Protein AF-A0A1H8HRK5-F1 (afdb_monomer_lite)

Secondary structure (DSSP, 8-state):
-----------SSSTTEEEEEEEEE-TTT--EEEEEEEEEGGGHHHHHHHHHHHHHT----

Sequence (61 aa):
MAKKVVATLKTGKGKDYTKVITAIKSPKTGAYTFKELIAHNDHIKDAVDAAKEIVADSPAH

pLDDT: mean 76.41, std 12.4, range [49.31, 90.44]

Structure (mmCIF, N/CA/C/O backbone):
data_AF-A0A1H8HRK5-F1
#
_entry.id   AF-A0A1H8HRK5-F1
#
loop_
_atom_site.group_PDB
_atom_site.id
_atom_site.type_symbol
_atom_site.label_atom_id
_atom_site.label_alt_id
_atom_site.label_comp_id
_atom_site.label_asym_id
_atom_site.label_entity_id
_atom_site.label_seq_id
_atom_site.pdbx_PDB_ins_code
_atom_site.Cartn_x
_atom_site.Cartn_y
_atom_site.Cartn_z
_atom_site.occupancy
_atom_site.B_iso_or_equiv
_atom_site.auth_seq_id
_atom_site.auth_comp_id
_atom_site.auth_asym_id
_atom_site.auth_atom_id
_atom_site.pdbx_PDB_model_num
ATOM 1 N N . MET A 1 1 ? 2.731 -13.989 -49.324 1.00 50.56 1 MET A N 1
ATOM 2 C CA . MET A 1 1 ? 3.766 -13.795 -48.284 1.00 50.56 1 MET A CA 1
ATOM 3 C C . MET A 1 1 ? 3.087 -13.288 -47.021 1.00 50.56 1 MET A C 1
ATOM 5 O O . MET A 1 1 ? 2.605 -12.163 -47.021 1.00 50.56 1 MET A O 1
ATOM 9 N N . ALA A 1 2 ? 2.973 -14.111 -45.978 1.00 64.31 2 ALA A N 1
ATOM 10 C CA . ALA A 1 2 ? 2.484 -13.635 -44.687 1.00 64.31 2 ALA A CA 1
ATOM 11 C C . ALA A 1 2 ? 3.608 -12.828 -44.029 1.00 64.31 2 ALA A C 1
ATOM 13 O O . ALA A 1 2 ? 4.678 -13.368 -43.746 1.00 64.31 2 ALA A O 1
ATOM 14 N N . LYS A 1 3 ? 3.397 -11.525 -43.834 1.00 61.12 3 LYS A N 1
ATOM 15 C CA . LYS A 1 3 ? 4.339 -10.682 -43.097 1.00 61.12 3 LYS A CA 1
ATOM 16 C C . LYS A 1 3 ? 4.317 -11.155 -41.644 1.00 61.12 3 LYS A C 1
ATOM 18 O O . LYS A 1 3 ? 3.408 -10.811 -40.896 1.00 61.12 3 LYS A O 1
ATOM 23 N N . LYS A 1 4 ? 5.276 -12.006 -41.266 1.00 66.94 4 LYS A N 1
ATOM 24 C CA . LYS A 1 4 ? 5.446 -12.474 -39.889 1.00 66.94 4 LYS A CA 1
ATOM 25 C C . LYS A 1 4 ? 5.797 -11.261 -39.032 1.00 66.94 4 LYS A C 1
ATOM 27 O O . LYS A 1 4 ? 6.939 -10.811 -39.019 1.00 66.94 4 LYS A O 1
ATOM 32 N N . VAL A 1 5 ? 4.801 -10.706 -38.353 1.00 69.38 5 VAL A N 1
ATOM 33 C CA . VAL A 1 5 ? 5.023 -9.711 -37.307 1.00 69.38 5 VAL A CA 1
ATOM 34 C C . VAL A 1 5 ? 5.627 -10.462 -36.128 1.00 69.38 5 VAL A C 1
ATOM 36 O O . VAL A 1 5 ? 4.948 -11.227 -35.449 1.00 69.38 5 VAL A O 1
ATOM 39 N N . VAL A 1 6 ? 6.933 -10.301 -35.924 1.00 68.94 6 VAL A N 1
ATOM 40 C CA . VAL A 1 6 ? 7.589 -10.736 -34.691 1.00 68.94 6 VAL A CA 1
ATOM 41 C C . VAL A 1 6 ? 7.294 -9.658 -33.657 1.00 68.94 6 VAL A C 1
ATOM 43 O O . VAL A 1 6 ? 7.830 -8.555 -33.740 1.00 68.94 6 VAL A O 1
ATOM 46 N N . ALA A 1 7 ? 6.392 -9.954 -32.723 1.00 68.06 7 ALA A N 1
ATOM 47 C CA . ALA A 1 7 ? 6.136 -9.085 -31.587 1.00 68.06 7 ALA A CA 1
ATOM 48 C C . ALA A 1 7 ? 7.432 -8.961 -30.776 1.00 68.06 7 ALA A C 1
ATOM 50 O O . ALA A 1 7 ? 7.909 -9.933 -30.191 1.00 68.06 7 ALA A O 1
ATOM 51 N N . THR A 1 8 ? 8.035 -7.776 -30.773 1.00 67.50 8 THR A N 1
ATOM 52 C CA . THR A 1 8 ? 9.142 -7.473 -29.873 1.00 67.50 8 THR A CA 1
ATOM 53 C C . THR A 1 8 ? 8.584 -7.422 -28.455 1.00 67.50 8 THR A C 1
ATOM 55 O O . THR A 1 8 ? 7.897 -6.479 -28.063 1.00 67.50 8 THR A O 1
ATOM 58 N N . LEU A 1 9 ? 8.841 -8.473 -27.675 1.00 63.91 9 LEU A N 1
ATOM 59 C CA . LEU A 1 9 ? 8.585 -8.468 -26.241 1.00 63.91 9 LEU A CA 1
ATOM 60 C C . LEU A 1 9 ? 9.491 -7.377 -25.651 1.00 63.91 9 LEU A C 1
ATOM 62 O O . LEU A 1 9 ? 10.712 -7.499 -25.707 1.00 63.91 9 LEU A O 1
ATOM 66 N N . LYS A 1 10 ? 8.924 -6.267 -25.160 1.00 59.09 10 LYS A N 1
ATOM 67 C CA . LYS A 1 10 ? 9.691 -5.207 -24.484 1.00 59.09 10 LYS A CA 1
ATOM 68 C C . LYS A 1 10 ? 10.228 -5.766 -23.161 1.00 59.09 10 LYS A C 1
ATOM 70 O O . LYS A 1 10 ? 9.637 -5.568 -22.107 1.00 59.09 10 LYS A O 1
ATOM 75 N N . THR A 1 11 ? 11.346 -6.486 -23.211 1.00 60.47 11 THR A N 1
ATOM 76 C CA . THR A 1 11 ? 12.039 -7.092 -22.060 1.00 60.47 11 THR A CA 1
ATOM 77 C C . THR A 1 11 ? 12.869 -6.075 -21.274 1.00 60.47 11 THR A C 1
ATOM 79 O O . THR A 1 11 ? 13.935 -6.394 -20.758 1.00 60.47 11 THR A O 1
ATOM 82 N N . GLY A 1 12 ? 12.409 -4.831 -21.190 1.00 59.53 12 GLY A N 1
ATOM 83 C CA . GLY A 1 12 ? 13.099 -3.772 -20.471 1.00 59.53 12 GLY A CA 1
ATOM 84 C C . GLY A 1 12 ? 12.080 -2.782 -19.946 1.00 59.53 12 GLY A C 1
ATOM 85 O O . GLY A 1 12 ? 11.254 -2.304 -20.720 1.00 59.53 12 GLY A O 1
ATOM 86 N N . LYS A 1 13 ? 12.174 -2.468 -18.651 1.00 59.03 13 LYS A N 1
ATOM 87 C CA . LYS A 1 13 ? 11.378 -1.487 -17.886 1.00 59.03 13 LYS A CA 1
ATOM 88 C C . LYS A 1 13 ? 10.118 -1.971 -17.164 1.00 59.03 13 LYS A C 1
ATOM 90 O O . LYS A 1 13 ? 9.524 -1.200 -16.425 1.00 59.03 13 LYS A O 1
ATOM 95 N N . GLY A 1 14 ? 9.714 -3.234 -17.312 1.00 58.44 14 GLY A N 1
ATOM 96 C CA . GLY A 1 14 ? 8.617 -3.795 -16.501 1.00 58.44 14 GLY A CA 1
ATOM 97 C C . GLY A 1 14 ? 9.041 -4.200 -15.084 1.00 58.44 14 GLY A C 1
ATOM 98 O O . GLY A 1 14 ? 8.210 -4.241 -14.186 1.00 58.44 14 GLY A O 1
ATOM 99 N N . LYS A 1 15 ? 10.334 -4.497 -14.886 1.00 63.31 15 LYS A N 1
ATOM 100 C CA . LYS A 1 15 ? 10.887 -4.929 -13.593 1.00 63.31 15 LYS A CA 1
ATOM 101 C C . LYS A 1 15 ? 11.141 -3.783 -12.625 1.00 63.31 15 LYS A C 1
ATOM 103 O O . LYS A 1 15 ? 11.312 -4.067 -11.449 1.00 63.31 15 LYS A O 1
ATOM 108 N N . ASP A 1 16 ? 11.168 -2.543 -13.104 1.00 81.44 16 ASP A N 1
ATOM 109 C CA . ASP A 1 16 ? 11.616 -1.386 -12.322 1.00 81.44 16 ASP A CA 1
ATOM 110 C C . ASP A 1 16 ? 10.478 -0.726 -11.535 1.00 81.44 16 ASP A C 1
ATOM 112 O O . ASP A 1 16 ? 10.704 0.232 -10.804 1.00 81.44 16 ASP A O 1
ATOM 116 N N . TYR A 1 17 ? 9.255 -1.246 -11.667 1.00 84.69 17 TYR A N 1
ATOM 117 C CA . TYR A 1 17 ? 8.085 -0.752 -10.959 1.00 84.69 17 TYR A CA 1
ATOM 118 C C . TYR A 1 17 ? 7.453 -1.853 -10.119 1.00 84.69 17 TYR A C 1
ATOM 120 O O . TYR A 1 17 ? 7.195 -2.960 -10.593 1.00 84.69 17 TYR A O 1
ATOM 128 N N . THR A 1 18 ? 7.134 -1.507 -8.881 1.00 86.75 18 THR A N 1
ATOM 129 C CA . THR A 1 18 ? 6.431 -2.364 -7.936 1.00 86.75 18 THR A CA 1
ATOM 130 C C . THR A 1 18 ? 5.076 -1.750 -7.618 1.00 86.75 18 THR A C 1
ATOM 132 O O . THR A 1 18 ? 4.956 -0.548 -7.374 1.00 86.75 18 THR A O 1
ATOM 135 N N . LYS A 1 19 ? 4.032 -2.584 -7.615 1.00 88.56 19 LYS A N 1
ATOM 136 C CA . LYS A 1 19 ? 2.708 -2.187 -7.133 1.00 88.56 19 LYS A CA 1
ATOM 137 C C . LYS A 1 19 ? 2.652 -2.385 -5.617 1.00 88.56 19 LYS A C 1
ATOM 139 O O . LYS A 1 19 ? 2.674 -3.515 -5.137 1.00 88.56 19 LYS A O 1
ATOM 144 N N . VAL A 1 20 ? 2.561 -1.288 -4.880 1.00 88.94 20 VAL A N 1
ATOM 145 C CA . VAL A 1 20 ? 2.291 -1.257 -3.442 1.00 88.94 20 VAL A CA 1
ATOM 146 C C . VAL A 1 20 ? 0.782 -1.312 -3.244 1.00 88.94 20 VAL A C 1
ATOM 148 O O . VAL A 1 20 ? 0.055 -0.471 -3.770 1.00 88.94 20 VAL A O 1
ATOM 151 N N . ILE A 1 21 ? 0.306 -2.312 -2.505 1.00 90.44 21 ILE A N 1
ATOM 152 C CA . ILE A 1 21 ? -1.105 -2.450 -2.136 1.00 90.44 21 ILE A CA 1
ATOM 153 C C . ILE A 1 21 ? -1.198 -2.287 -0.624 1.00 90.44 21 ILE A C 1
ATOM 155 O O . ILE A 1 21 ? -0.597 -3.057 0.125 1.00 90.44 21 ILE A O 1
ATOM 159 N N . THR A 1 22 ? -1.959 -1.294 -0.176 1.00 88.00 22 THR A N 1
ATOM 160 C CA . THR A 1 22 ? -2.141 -0.993 1.246 1.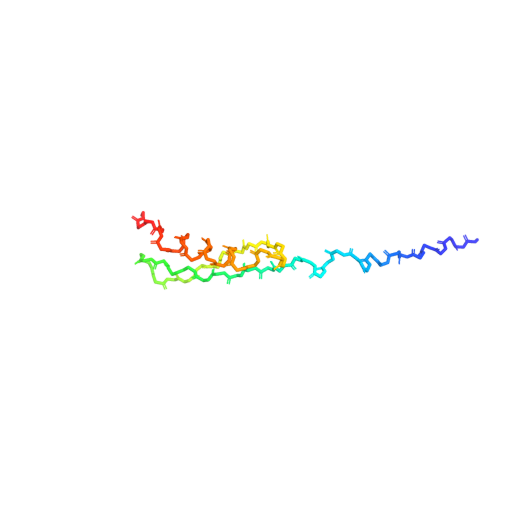00 88.00 22 THR A CA 1
ATOM 161 C C . THR A 1 22 ? -3.602 -1.170 1.627 1.00 88.00 22 THR A C 1
ATOM 163 O O . THR A 1 22 ? -4.496 -0.635 0.971 1.00 88.00 22 THR A O 1
ATOM 166 N N . ALA A 1 23 ? -3.848 -1.931 2.692 1.00 87.38 23 ALA A N 1
ATOM 167 C CA . ALA A 1 23 ? -5.180 -2.119 3.245 1.00 87.38 23 ALA A CA 1
ATOM 168 C C . ALA A 1 23 ? -5.516 -0.968 4.205 1.00 87.38 23 ALA A C 1
ATOM 170 O O . ALA A 1 23 ? -4.809 -0.735 5.182 1.00 87.38 23 ALA A O 1
ATOM 171 N N . ILE A 1 24 ? -6.611 -0.269 3.931 1.00 86.12 24 ILE A N 1
ATOM 172 C CA . ILE A 1 24 ? -7.148 0.825 4.735 1.00 86.12 24 ILE A CA 1
ATOM 173 C C . ILE A 1 24 ? -8.406 0.307 5.417 1.00 86.12 24 ILE A C 1
ATOM 175 O O . ILE A 1 24 ? -9.354 -0.105 4.751 1.00 86.12 24 ILE A O 1
ATOM 179 N N . LYS A 1 25 ? -8.426 0.327 6.749 1.00 84.12 25 LYS A N 1
ATOM 180 C CA . LYS A 1 25 ? -9.623 -0.017 7.513 1.00 84.12 25 LYS A CA 1
ATOM 181 C C . LYS A 1 25 ? -10.511 1.216 7.643 1.00 84.12 25 LYS A C 1
ATOM 183 O O . LYS A 1 25 ? -10.070 2.238 8.156 1.00 84.12 25 LYS A O 1
ATOM 188 N N . SER A 1 26 ? -11.771 1.106 7.236 1.00 79.81 26 SER A N 1
ATOM 189 C CA . SER A 1 26 ? -12.772 2.136 7.493 1.00 79.81 26 SER A CA 1
ATOM 190 C C . SER A 1 26 ? -13.055 2.215 8.997 1.00 79.81 26 SER A C 1
ATOM 192 O O . SER A 1 26 ? -13.478 1.210 9.580 1.00 79.81 26 SER A O 1
ATOM 194 N N . PRO A 1 27 ? -12.893 3.385 9.641 1.00 79.00 27 PRO A N 1
ATOM 195 C CA . PRO A 1 27 ? -13.239 3.548 11.052 1.00 79.00 27 PRO A CA 1
ATOM 196 C C . PRO A 1 27 ? -14.755 3.463 11.289 1.00 79.00 27 PRO A C 1
ATOM 198 O O . PRO A 1 27 ? -15.188 3.111 12.380 1.00 79.00 27 PRO A O 1
ATOM 201 N N . LYS A 1 28 ? -15.564 3.747 10.260 1.00 79.94 28 LYS A N 1
ATOM 202 C CA . LYS A 1 28 ? -17.029 3.812 10.341 1.00 79.94 28 LYS A CA 1
ATOM 203 C C . LYS A 1 28 ? -17.695 2.442 10.261 1.00 79.94 28 LYS A C 1
ATOM 205 O O . LYS A 1 28 ? -18.633 2.170 11.000 1.00 79.94 28 LYS A O 1
ATOM 210 N N . THR A 1 29 ? -17.237 1.593 9.344 1.00 82.94 29 THR A N 1
ATOM 211 C CA . THR A 1 29 ? -17.872 0.293 9.063 1.00 82.94 29 THR A CA 1
ATOM 212 C C . THR A 1 29 ? -16.986 -0.897 9.416 1.00 82.94 29 THR A C 1
ATOM 214 O O . THR A 1 29 ? -17.445 -2.033 9.374 1.00 82.94 29 THR A O 1
ATOM 217 N N . GLY A 1 30 ? -15.706 -0.668 9.729 1.00 80.00 30 GLY A N 1
ATOM 218 C CA . GLY A 1 30 ? -14.725 -1.727 9.965 1.00 80.00 30 GLY A CA 1
ATOM 219 C C . GLY A 1 30 ? -14.291 -2.486 8.707 1.00 80.00 30 GLY A C 1
ATOM 220 O O . GLY A 1 30 ? -13.428 -3.356 8.811 1.00 80.00 30 GLY A O 1
ATOM 221 N N . ALA A 1 31 ? -14.853 -2.161 7.537 1.00 85.44 31 ALA A N 1
ATOM 222 C CA . ALA A 1 31 ? -14.505 -2.779 6.262 1.00 85.44 31 ALA A CA 1
ATOM 223 C C . ALA A 1 31 ? -13.102 -2.364 5.800 1.00 85.44 31 ALA A C 1
ATOM 225 O O . ALA A 1 31 ? -12.658 -1.249 6.072 1.00 85.44 31 ALA A O 1
ATOM 226 N N . TYR A 1 32 ? -12.421 -3.246 5.071 1.00 86.56 32 TYR A N 1
ATOM 227 C CA . TYR A 1 32 ? -11.129 -2.948 4.462 1.00 86.56 32 TYR A CA 1
ATOM 228 C C . TYR A 1 32 ? -11.308 -2.540 3.001 1.00 86.56 32 TYR A C 1
ATOM 230 O O . TYR A 1 32 ? -11.953 -3.244 2.228 1.00 86.56 32 TYR A O 1
ATOM 238 N N . THR A 1 33 ? -10.681 -1.433 2.625 1.00 84.88 33 THR A N 1
ATOM 239 C CA . THR A 1 33 ? -10.516 -1.001 1.238 1.00 84.88 33 THR A CA 1
ATOM 240 C C . THR A 1 33 ? -9.038 -1.080 0.887 1.00 84.88 33 THR A C 1
ATOM 242 O O . THR A 1 33 ? -8.186 -0.782 1.720 1.00 84.88 33 THR A O 1
ATOM 245 N N . PHE A 1 34 ? -8.707 -1.468 -0.340 1.00 87.44 34 PHE A N 1
ATOM 246 C CA . PHE A 1 34 ? -7.323 -1.510 -0.802 1.00 87.44 34 PHE A CA 1
ATOM 247 C C . PHE A 1 34 ? -7.012 -0.271 -1.634 1.00 87.44 34 PHE A C 1
ATOM 249 O O . PHE A 1 34 ? -7.769 0.081 -2.537 1.00 87.44 34 PHE A O 1
ATOM 256 N N . LYS A 1 35 ? -5.891 0.384 -1.333 1.00 85.06 35 LYS A N 1
ATOM 257 C CA . LYS A 1 35 ? -5.324 1.445 -2.162 1.00 85.06 35 LYS A CA 1
ATOM 258 C C . LYS A 1 35 ? -4.093 0.903 -2.872 1.00 85.06 35 LYS A C 1
ATOM 260 O O . LYS A 1 35 ? -3.229 0.301 -2.239 1.00 85.06 35 LYS A O 1
ATOM 265 N N . GLU A 1 36 ? -4.030 1.113 -4.181 1.00 88.19 36 GLU A N 1
ATOM 266 C CA . GLU A 1 36 ? -2.911 0.684 -5.015 1.00 88.19 36 GLU A CA 1
ATOM 267 C C . GLU A 1 36 ? -2.071 1.893 -5.432 1.00 88.19 36 GLU A C 1
ATOM 269 O O . GLU A 1 36 ? -2.612 2.930 -5.818 1.00 88.19 36 GLU A O 1
ATOM 274 N N . LEU A 1 37 ? -0.750 1.752 -5.384 1.00 86.69 37 LEU A N 1
ATOM 275 C CA . LEU A 1 37 ? 0.203 2.749 -5.855 1.00 86.69 37 LEU A CA 1
ATOM 276 C C . LEU A 1 37 ? 1.329 2.049 -6.616 1.00 86.69 37 LEU A C 1
ATOM 278 O O . LEU A 1 37 ? 1.866 1.045 -6.160 1.00 86.69 37 LEU A O 1
ATOM 282 N N . ILE A 1 38 ? 1.686 2.564 -7.790 1.00 89.00 38 ILE A N 1
ATOM 283 C CA . ILE A 1 38 ? 2.815 2.052 -8.572 1.00 89.00 38 ILE A CA 1
ATOM 284 C C . ILE A 1 38 ? 4.020 2.940 -8.272 1.00 89.00 38 ILE A C 1
ATOM 286 O O . ILE A 1 38 ? 3.977 4.139 -8.531 1.00 89.00 38 ILE A O 1
ATOM 290 N N . ALA A 1 39 ? 5.081 2.350 -7.731 1.00 88.31 39 ALA A N 1
ATOM 291 C CA . ALA A 1 39 ? 6.316 3.042 -7.385 1.00 88.31 39 ALA A CA 1
ATOM 292 C C . ALA A 1 39 ? 7.497 2.456 -8.152 1.00 88.31 39 ALA A C 1
ATOM 294 O O . ALA A 1 39 ? 7.517 1.261 -8.447 1.00 88.31 39 ALA A O 1
ATOM 295 N N . HIS A 1 40 ? 8.487 3.294 -8.456 1.00 90.06 40 HIS A N 1
ATOM 296 C CA . HIS A 1 40 ? 9.774 2.805 -8.938 1.00 90.06 40 HIS A CA 1
ATOM 297 C C . HIS A 1 40 ? 10.488 2.052 -7.811 1.00 90.06 40 HIS A C 1
ATOM 299 O O . HIS A 1 40 ? 10.413 2.464 -6.652 1.00 90.06 40 HIS A O 1
ATOM 305 N N . ASN A 1 41 ? 11.193 0.974 -8.141 1.00 85.06 41 ASN A N 1
ATOM 306 C CA . ASN A 1 41 ? 11.847 0.115 -7.155 1.00 85.06 41 ASN A CA 1
ATOM 307 C C . AS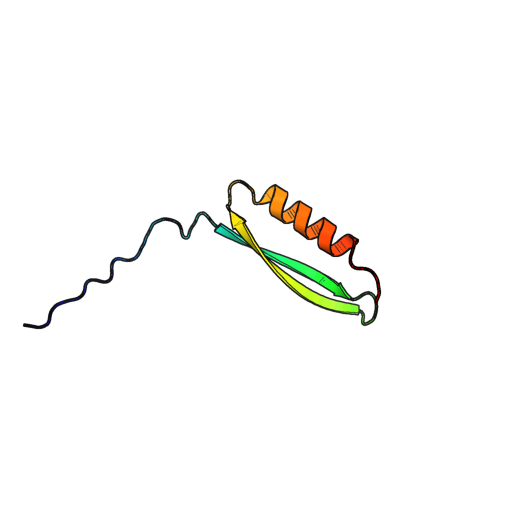N A 1 41 ? 12.847 0.877 -6.280 1.00 85.06 41 ASN A C 1
ATOM 309 O O . ASN A 1 41 ? 12.915 0.621 -5.081 1.00 85.06 41 ASN A O 1
ATOM 313 N N . ASP A 1 42 ? 13.560 1.845 -6.857 1.00 89.06 42 ASP A N 1
ATOM 314 C CA . ASP A 1 42 ? 14.543 2.665 -6.134 1.00 89.06 42 ASP A CA 1
ATOM 315 C C . ASP A 1 42 ? 13.921 3.474 -4.984 1.00 89.06 42 ASP A C 1
ATOM 317 O O . ASP A 1 42 ? 14.593 3.771 -4.001 1.00 89.06 42 ASP A O 1
ATOM 321 N N . HIS A 1 43 ? 12.625 3.787 -5.079 1.00 87.50 43 HIS A N 1
ATOM 322 C CA . HIS A 1 43 ? 11.886 4.607 -4.112 1.00 87.50 43 HIS A CA 1
ATOM 323 C C . HIS A 1 43 ? 10.767 3.825 -3.416 1.00 87.50 43 HIS A C 1
ATOM 325 O O . HIS A 1 43 ? 9.823 4.404 -2.879 1.00 87.50 43 HIS A O 1
ATOM 331 N N . ILE A 1 44 ? 10.841 2.489 -3.417 1.00 88.31 44 ILE A N 1
ATOM 332 C CA . ILE A 1 44 ? 9.775 1.647 -2.864 1.00 88.31 44 ILE A CA 1
ATOM 333 C C . ILE A 1 44 ? 9.573 1.862 -1.361 1.00 88.31 44 ILE A C 1
ATOM 335 O O . ILE A 1 44 ? 8.453 1.772 -0.866 1.00 88.31 44 ILE A O 1
ATOM 339 N N . LYS A 1 45 ? 10.649 2.170 -0.632 1.00 87.69 45 LYS A N 1
ATOM 340 C CA . LYS A 1 45 ? 10.598 2.408 0.812 1.00 87.69 45 LYS A CA 1
ATOM 341 C C . LYS A 1 45 ? 9.804 3.67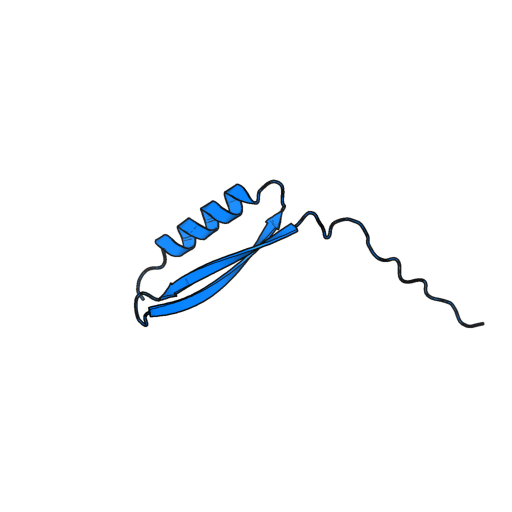3 1.132 1.00 87.69 45 LYS A C 1
ATOM 343 O O . LYS A 1 45 ? 8.848 3.606 1.900 1.00 87.69 45 LYS A O 1
ATOM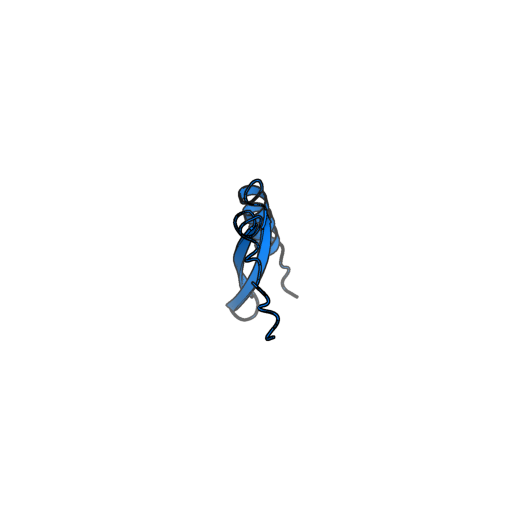 348 N N . ASP A 1 46 ? 10.124 4.762 0.443 1.00 89.56 46 ASP A N 1
ATOM 349 C CA . ASP A 1 46 ? 9.425 6.042 0.577 1.00 89.56 46 ASP A CA 1
ATOM 350 C C . ASP A 1 46 ? 7.957 5.913 0.151 1.00 89.56 46 ASP A C 1
ATOM 352 O O . ASP A 1 46 ? 7.060 6.436 0.807 1.00 89.56 46 ASP A O 1
ATOM 356 N N . ALA A 1 47 ? 7.688 5.142 -0.908 1.00 86.12 47 ALA A N 1
ATOM 357 C CA . ALA A 1 47 ? 6.332 4.858 -1.363 1.00 86.12 47 ALA A CA 1
ATOM 358 C C . ALA A 1 47 ? 5.500 4.091 -0.321 1.00 86.12 47 ALA A C 1
ATOM 360 O O . ALA A 1 47 ? 4.305 4.347 -0.177 1.00 86.12 47 ALA A O 1
ATOM 361 N N . VAL A 1 48 ? 6.115 3.159 0.414 1.00 86.75 48 VAL A N 1
ATOM 362 C CA . VAL A 1 48 ? 5.452 2.420 1.497 1.00 86.75 48 VAL A CA 1
ATOM 363 C C . VAL A 1 48 ? 5.212 3.316 2.711 1.00 86.75 48 VAL A C 1
ATOM 365 O O . VAL A 1 48 ? 4.151 3.217 3.324 1.00 86.75 48 VAL A O 1
ATOM 368 N N . ASP A 1 49 ? 6.151 4.193 3.056 1.00 87.94 49 ASP A N 1
ATOM 369 C CA . ASP A 1 49 ? 5.998 5.096 4.199 1.00 87.94 49 ASP A CA 1
ATOM 370 C C . ASP A 1 49 ? 4.954 6.191 3.919 1.00 87.94 49 ASP A C 1
ATOM 372 O O . ASP A 1 49 ? 4.045 6.380 4.727 1.00 87.94 49 ASP A O 1
ATOM 376 N N . ALA A 1 50 ? 4.947 6.773 2.716 1.00 82.94 50 ALA A N 1
ATOM 377 C CA . ALA A 1 50 ? 3.876 7.663 2.263 1.00 82.94 50 ALA A CA 1
ATOM 378 C C . ALA A 1 50 ? 2.505 6.960 2.242 1.00 82.94 50 ALA A C 1
ATOM 380 O O . ALA A 1 50 ? 1.485 7.541 2.618 1.00 82.94 50 ALA A O 1
ATOM 381 N N . ALA A 1 51 ? 2.454 5.682 1.848 1.00 79.12 51 ALA A N 1
ATOM 382 C CA . ALA A 1 51 ? 1.217 4.907 1.885 1.00 79.12 51 ALA A CA 1
ATOM 383 C C . ALA A 1 51 ? 0.702 4.673 3.317 1.00 79.12 51 ALA A C 1
ATOM 385 O O . ALA A 1 51 ? -0.513 4.634 3.511 1.00 79.12 51 ALA A O 1
ATOM 386 N N . LYS A 1 52 ? 1.586 4.556 4.320 1.00 77.31 52 LYS A N 1
ATOM 387 C CA . LYS A 1 52 ? 1.192 4.457 5.738 1.00 77.31 52 LYS A CA 1
ATOM 388 C C . LYS A 1 52 ? 0.620 5.767 6.270 1.00 77.31 52 LYS A C 1
ATOM 390 O O . LYS A 1 52 ? -0.381 5.722 6.979 1.00 77.31 52 LYS A O 1
ATOM 395 N N . GLU A 1 53 ? 1.206 6.911 5.918 1.00 76.75 53 GLU A N 1
ATOM 396 C CA . GLU A 1 53 ? 0.695 8.224 6.344 1.00 76.75 53 GLU A CA 1
ATOM 397 C C . GLU A 1 53 ? -0.720 8.481 5.814 1.00 76.75 53 GLU A C 1
ATOM 399 O O . GLU A 1 53 ? -1.599 8.905 6.559 1.00 76.75 53 GLU A O 1
ATOM 404 N N . ILE A 1 54 ? -0.988 8.091 4.565 1.00 69.81 54 ILE A N 1
ATOM 405 C CA . ILE A 1 54 ? -2.325 8.168 3.954 1.00 69.81 54 ILE A CA 1
ATOM 406 C C . ILE A 1 54 ? -3.367 7.333 4.721 1.00 69.81 54 ILE A C 1
ATOM 408 O O . ILE A 1 5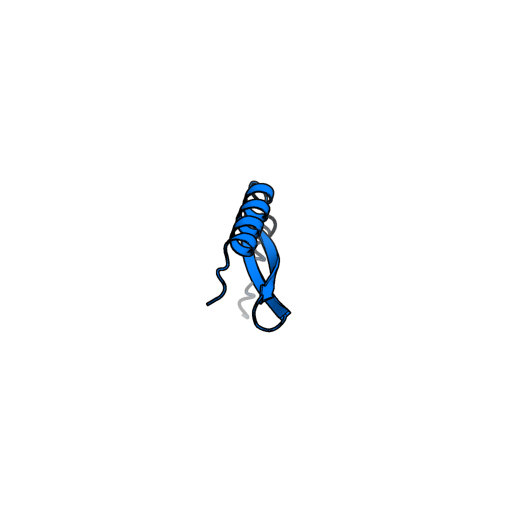4 ? -4.545 7.685 4.739 1.00 69.81 54 ILE A O 1
ATOM 412 N N . VAL A 1 55 ? -2.968 6.209 5.327 1.00 67.06 55 VAL A N 1
ATOM 413 C CA . VAL A 1 55 ? -3.876 5.377 6.139 1.00 67.06 55 VAL A CA 1
ATOM 414 C C . VAL A 1 55 ? -4.118 6.006 7.512 1.00 67.06 55 VAL A C 1
ATOM 416 O O . VAL A 1 55 ? -5.215 5.871 8.051 1.00 67.06 55 VAL A O 1
ATOM 419 N N . ALA A 1 56 ? -3.114 6.680 8.077 1.00 65.94 56 ALA A N 1
ATOM 420 C CA . ALA A 1 56 ? -3.192 7.297 9.398 1.00 65.94 56 ALA A CA 1
ATOM 421 C C . ALA A 1 56 ? -4.035 8.583 9.412 1.00 65.94 56 ALA A C 1
ATOM 423 O O . ALA A 1 56 ? -4.718 8.839 10.399 1.00 65.94 56 ALA A O 1
ATOM 424 N N . ASP A 1 57 ? -4.019 9.352 8.321 1.00 58.16 57 ASP A N 1
ATOM 425 C CA . ASP A 1 57 ? -4.715 10.642 8.215 1.00 58.16 57 ASP A CA 1
ATOM 426 C C . ASP A 1 57 ? -6.109 10.548 7.574 1.00 58.16 57 ASP A C 1
ATOM 428 O O . ASP A 1 57 ? -6.710 11.566 7.263 1.00 58.16 57 ASP A O 1
ATOM 432 N N . SER A 1 58 ? -6.668 9.352 7.346 1.00 55.06 58 SER A N 1
ATOM 433 C CA . SER A 1 58 ? -8.032 9.257 6.807 1.00 55.06 58 SER A CA 1
ATOM 434 C C . SER A 1 58 ? -9.033 9.709 7.884 1.00 55.06 58 SER A C 1
ATOM 436 O O . SER A 1 58 ? -9.328 8.924 8.795 1.00 55.06 58 SER A O 1
ATOM 438 N N . PRO A 1 59 ? -9.593 10.935 7.811 1.00 55.12 59 PRO A N 1
ATOM 439 C CA . PRO A 1 59 ? -10.489 11.432 8.833 1.00 55.12 59 PRO A CA 1
ATOM 440 C C . PRO A 1 59 ? -11.798 10.669 8.680 1.00 55.12 59 PRO A C 1
ATOM 442 O O . PRO A 1 59 ? -12.259 10.393 7.568 1.00 55.12 59 PRO A O 1
ATOM 445 N N . ALA A 1 60 ? -12.403 10.304 9.803 1.00 56.09 60 ALA A N 1
ATOM 446 C CA . ALA A 1 60 ? -13.773 9.833 9.805 1.00 56.09 60 ALA A CA 1
ATOM 447 C C . ALA A 1 60 ? -14.676 10.949 9.241 1.00 56.09 60 ALA A C 1
ATOM 449 O O . ALA A 1 60 ? -14.946 11.929 9.931 1.00 56.09 60 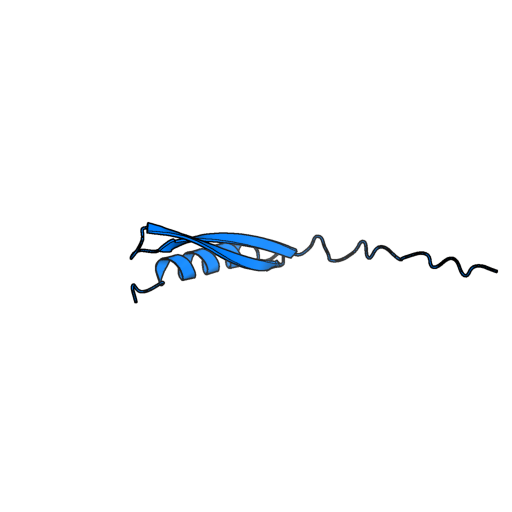ALA A O 1
ATOM 450 N N . HIS A 1 61 ? -15.099 10.811 7.981 1.00 49.31 61 HIS A N 1
ATOM 451 C CA . HIS A 1 61 ? -16.199 11.577 7.389 1.00 49.31 61 HIS A CA 1
ATOM 452 C C . HIS A 1 61 ? -17.527 10.807 7.506 1.00 49.31 61 HIS A C 1
ATOM 454 O O . HIS A 1 61 ? -17.572 9.567 7.292 1.00 49.31 61 HIS A O 1
#

Radius of gyration: 18.95 Å; chains: 1; bounding box: 32×25×59 Å

Foldseek 3Di:
DPPPPDPDPCPPDPVQKDKDWDWAQQPVPRDTDIDIDIDGPVCVVVVVVVVVVVNVPPDND